Protein AF-A0A933BNU2-F1 (afdb_monomer_lite)

Structure (mmCIF, N/CA/C/O backbone):
data_AF-A0A933BNU2-F1
#
_entry.id   AF-A0A933BNU2-F1
#
loop_
_atom_site.group_PDB
_atom_site.id
_atom_site.type_symbol
_atom_site.label_atom_id
_atom_site.label_alt_id
_atom_site.label_comp_id
_atom_site.label_asym_id
_atom_site.label_entity_id
_atom_site.label_seq_id
_atom_site.pdbx_PDB_ins_code
_atom_site.Cartn_x
_atom_site.Cartn_y
_atom_site.Cartn_z
_atom_site.occupancy
_atom_site.B_iso_or_equiv
_atom_site.auth_seq_id
_atom_site.auth_comp_id
_atom_site.auth_asym_id
_atom_site.auth_atom_id
_atom_site.pdbx_PDB_model_num
ATOM 1 N N . MET A 1 1 ? 39.150 -34.982 16.609 1.00 40.47 1 MET A N 1
ATOM 2 C CA . MET A 1 1 ? 38.392 -34.632 15.388 1.00 40.47 1 MET A CA 1
ATOM 3 C C . MET A 1 1 ? 37.674 -33.320 15.648 1.00 40.47 1 MET A C 1
ATOM 5 O O . MET A 1 1 ? 36.758 -33.297 16.455 1.00 40.47 1 MET A O 1
ATOM 9 N N . ILE A 1 2 ? 38.165 -32.219 15.078 1.00 44.66 2 ILE A N 1
ATOM 10 C CA . ILE A 1 2 ? 37.587 -30.883 15.275 1.00 44.66 2 ILE A CA 1
ATOM 11 C C . ILE A 1 2 ? 36.425 -30.743 14.289 1.00 44.66 2 ILE A C 1
ATOM 13 O O . ILE A 1 2 ? 36.627 -30.827 13.081 1.00 44.66 2 ILE A O 1
ATOM 17 N N . SER A 1 3 ? 35.215 -30.596 14.827 1.00 49.12 3 SER A N 1
ATOM 18 C CA . SER A 1 3 ? 33.979 -30.383 14.072 1.00 49.12 3 SER A CA 1
ATOM 19 C C . SER A 1 3 ? 34.046 -29.039 13.348 1.00 49.12 3 SER A C 1
ATOM 21 O O . SER A 1 3 ? 34.015 -27.983 13.980 1.00 49.12 3 SER A O 1
ATOM 23 N N . SER A 1 4 ? 34.165 -29.075 12.024 1.00 52.25 4 SER A N 1
ATOM 24 C CA . SER A 1 4 ? 34.134 -27.900 11.160 1.00 52.25 4 SER A CA 1
ATOM 25 C C . SER A 1 4 ? 32.712 -27.340 11.099 1.00 52.25 4 SER A C 1
ATOM 27 O O . SER A 1 4 ? 31.878 -27.776 10.309 1.00 52.25 4 SER A O 1
ATOM 29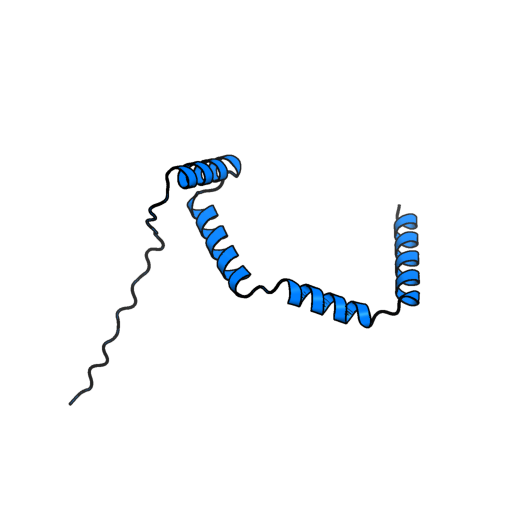 N N . TYR A 1 5 ? 32.425 -26.342 11.934 1.00 58.31 5 TYR A N 1
ATOM 30 C CA . TYR A 1 5 ? 31.262 -25.482 11.738 1.00 58.31 5 TYR A CA 1
ATOM 31 C C . TYR A 1 5 ? 31.422 -24.768 10.391 1.00 58.31 5 TYR A C 1
ATOM 33 O O . TYR A 1 5 ? 32.232 -23.852 10.253 1.00 58.31 5 TYR A O 1
ATOM 41 N N . GLN A 1 6 ? 30.679 -25.211 9.376 1.00 57.56 6 GLN A N 1
ATOM 42 C CA . GLN A 1 6 ? 30.547 -24.474 8.126 1.00 57.56 6 GLN A CA 1
ATOM 43 C C . GLN A 1 6 ? 29.821 -23.160 8.429 1.00 57.56 6 GLN A C 1
ATOM 45 O O . GLN A 1 6 ? 28.601 -23.122 8.579 1.00 57.56 6 GLN A O 1
ATOM 50 N N . VAL A 1 7 ? 30.582 -22.072 8.540 1.00 59.50 7 VAL A N 1
ATOM 51 C CA . VAL A 1 7 ? 30.032 -20.718 8.546 1.00 59.50 7 VAL A CA 1
ATOM 52 C C . VAL A 1 7 ? 29.474 -20.477 7.148 1.00 59.50 7 VAL A C 1
ATOM 54 O O . VAL A 1 7 ? 30.229 -20.252 6.205 1.00 59.50 7 VAL A O 1
ATOM 57 N N . VAL A 1 8 ? 28.154 -20.584 6.989 1.00 62.53 8 VAL A N 1
ATOM 58 C CA . VAL A 1 8 ? 27.488 -20.197 5.742 1.00 62.53 8 VAL A CA 1
ATOM 59 C C . VAL A 1 8 ? 27.755 -18.701 5.555 1.00 62.53 8 VAL A C 1
ATOM 61 O O . VAL A 1 8 ? 27.330 -17.913 6.405 1.00 62.53 8 VAL A O 1
ATOM 64 N N . PRO A 1 9 ? 28.476 -18.274 4.504 1.00 59.72 9 PRO A N 1
ATOM 65 C CA . PRO A 1 9 ? 28.771 -16.863 4.318 1.00 59.72 9 PRO A CA 1
ATOM 66 C C . PRO A 1 9 ? 27.453 -16.103 4.166 1.00 59.72 9 PRO A C 1
ATOM 68 O O . PRO A 1 9 ? 26.634 -16.430 3.300 1.00 59.72 9 PRO A O 1
ATOM 71 N N . MET A 1 10 ? 27.231 -15.097 5.021 1.00 61.47 10 MET A N 1
ATOM 72 C CA . MET A 1 10 ? 26.109 -14.175 4.857 1.00 61.47 10 MET A CA 1
ATOM 73 C C . MET A 1 10 ? 26.231 -13.540 3.475 1.00 61.47 10 MET A C 1
ATOM 75 O O . MET A 1 10 ? 27.157 -12.774 3.211 1.00 61.47 10 MET A O 1
ATOM 79 N N . ARG A 1 11 ? 25.304 -13.872 2.574 1.00 65.50 11 ARG A N 1
ATOM 80 C CA . ARG A 1 11 ? 25.212 -13.197 1.281 1.00 65.50 11 ARG A CA 1
ATOM 81 C C . ARG A 1 11 ? 24.916 -11.726 1.546 1.00 65.50 11 ARG A C 1
ATOM 83 O O . ARG A 1 11 ? 23.872 -11.390 2.099 1.00 65.50 11 ARG A O 1
ATOM 90 N N . THR A 1 12 ? 25.829 -10.851 1.148 1.00 59.59 12 THR A N 1
ATOM 91 C CA . THR A 1 12 ? 25.578 -9.414 1.105 1.00 59.59 12 THR A CA 1
ATOM 92 C C . THR A 1 12 ? 24.545 -9.150 0.012 1.00 59.59 12 THR A C 1
ATOM 94 O O . THR A 1 12 ? 24.786 -9.356 -1.177 1.00 59.59 12 THR A O 1
ATOM 97 N N . PHE A 1 13 ? 23.338 -8.752 0.412 1.00 71.94 13 PHE A N 1
ATOM 98 C CA . PHE A 1 13 ? 22.281 -8.404 -0.531 1.00 71.94 13 PHE A CA 1
ATOM 99 C C . PHE A 1 13 ? 22.537 -6.990 -1.058 1.00 71.94 13 PHE A C 1
ATOM 101 O O . PHE A 1 13 ? 22.527 -6.029 -0.298 1.00 71.94 13 PHE A O 1
ATOM 108 N N . SER A 1 14 ? 22.747 -6.850 -2.367 1.00 77.62 14 SER A N 1
ATOM 109 C CA . SER A 1 14 ? 23.052 -5.564 -3.016 1.00 77.62 14 SER A CA 1
ATOM 110 C C . SER A 1 14 ? 21.854 -4.609 -3.126 1.00 77.62 14 SER A C 1
ATOM 112 O O . SER A 1 14 ? 21.996 -3.509 -3.654 1.00 77.62 14 SER A O 1
ATOM 114 N N . GLY A 1 15 ? 20.660 -5.039 -2.699 1.00 78.75 15 GLY A N 1
ATOM 115 C CA . GLY A 1 15 ? 19.410 -4.280 -2.815 1.00 78.75 15 GLY A CA 1
ATOM 116 C C . GLY A 1 15 ? 18.850 -4.174 -4.239 1.00 78.75 15 GLY A C 1
ATOM 117 O O . GLY A 1 15 ? 17.790 -3.587 -4.430 1.00 78.75 15 GLY A O 1
ATOM 118 N N . LYS A 1 16 ? 19.526 -4.747 -5.244 1.00 85.00 16 LYS A N 1
ATOM 119 C CA . LYS A 1 16 ? 19.086 -4.733 -6.646 1.00 85.00 16 LYS A CA 1
ATOM 120 C C . LYS A 1 16 ? 18.315 -6.005 -6.978 1.00 85.00 16 LYS A C 1
ATOM 122 O O . LYS A 1 16 ? 18.743 -7.103 -6.628 1.00 85.00 16 LYS A O 1
ATOM 127 N N . ILE A 1 17 ? 17.203 -5.853 -7.692 1.00 82.38 17 ILE A N 1
ATOM 128 C CA . ILE A 1 17 ? 16.365 -6.964 -8.145 1.00 82.38 17 ILE A CA 1
ATOM 129 C C . ILE A 1 17 ? 16.208 -6.855 -9.659 1.00 82.38 17 ILE A C 1
ATOM 131 O O . ILE A 1 17 ? 15.856 -5.798 -10.175 1.00 82.38 17 ILE A O 1
ATOM 135 N N . LEU A 1 18 ? 16.467 -7.957 -10.360 1.00 86.69 18 LEU A N 1
ATOM 136 C CA . LEU A 1 18 ? 16.114 -8.118 -11.764 1.00 86.69 18 LEU A CA 1
ATOM 137 C C . LEU A 1 18 ? 14.837 -8.958 -11.831 1.00 86.69 18 LEU A C 1
ATOM 139 O O . LEU A 1 18 ? 14.815 -10.080 -11.325 1.00 86.69 18 LEU A O 1
ATOM 143 N N . LEU A 1 19 ? 13.789 -8.427 -12.456 1.00 83.56 19 LEU A N 1
ATOM 144 C CA . LEU A 1 19 ? 12.514 -9.116 -12.623 1.00 83.56 19 LEU A CA 1
ATOM 145 C C . LEU A 1 19 ? 12.165 -9.189 -14.109 1.00 83.56 19 LEU A C 1
ATOM 147 O O . LEU A 1 19 ? 12.282 -8.200 -14.827 1.00 83.56 19 LEU A O 1
ATOM 151 N N . ARG A 1 20 ? 11.721 -10.363 -14.564 1.00 91.25 20 ARG A N 1
ATOM 152 C CA . ARG A 1 20 ? 11.077 -10.512 -15.872 1.00 91.25 20 ARG A CA 1
ATOM 153 C C . ARG A 1 20 ? 9.573 -10.430 -15.667 1.00 91.25 20 ARG A C 1
ATOM 155 O O . ARG A 1 20 ? 9.035 -11.167 -14.844 1.00 91.25 20 ARG A O 1
ATOM 162 N N . VAL A 1 21 ? 8.921 -9.546 -16.408 1.00 86.88 21 VAL A N 1
ATOM 163 C CA . VAL A 1 21 ? 7.475 -9.316 -16.337 1.00 86.88 21 VAL A CA 1
ATOM 164 C C . VAL A 1 21 ? 6.871 -9.344 -17.739 1.00 86.88 21 VAL A C 1
ATOM 166 O O . VAL A 1 21 ? 7.580 -9.033 -18.701 1.00 86.88 21 VAL A O 1
ATOM 169 N N . PRO A 1 22 ? 5.582 -9.701 -17.872 1.00 95.56 22 PRO A N 1
ATOM 170 C CA . PRO A 1 22 ? 4.860 -9.530 -19.125 1.00 95.56 22 PRO A CA 1
ATOM 171 C C . PRO A 1 22 ? 4.894 -8.064 -19.601 1.00 95.56 22 PRO A C 1
ATOM 173 O O . PRO A 1 22 ? 4.866 -7.155 -18.758 1.00 95.56 22 PRO A O 1
ATOM 176 N N . PRO A 1 23 ? 4.943 -7.808 -20.922 1.00 96.19 23 PRO A N 1
ATOM 177 C CA . PRO A 1 23 ? 4.967 -6.452 -21.476 1.00 96.19 23 PRO A CA 1
ATOM 178 C C . PRO A 1 23 ? 3.795 -5.578 -21.022 1.00 96.19 23 PRO A C 1
ATOM 180 O O . PRO A 1 23 ? 3.967 -4.380 -20.799 1.00 96.19 23 PRO A O 1
ATOM 183 N N . GLU A 1 24 ? 2.618 -6.175 -20.853 1.00 95.19 24 GLU A N 1
ATOM 184 C CA . GLU A 1 24 ? 1.387 -5.500 -20.443 1.00 95.19 24 GLU A CA 1
ATOM 185 C C . GLU A 1 24 ? 1.545 -4.920 -19.036 1.00 95.19 24 GLU A C 1
ATOM 187 O O . GLU A 1 24 ? 1.335 -3.728 -18.821 1.00 95.19 24 GLU A O 1
ATOM 192 N N . ILE A 1 25 ? 2.044 -5.739 -18.107 1.00 92.06 25 ILE A N 1
ATOM 193 C CA . ILE A 1 25 ? 2.303 -5.340 -16.720 1.00 92.06 25 ILE A CA 1
ATOM 194 C C . ILE A 1 25 ? 3.396 -4.275 -16.655 1.00 92.06 25 ILE A C 1
ATOM 196 O O . ILE A 1 25 ? 3.281 -3.308 -15.905 1.00 92.06 25 ILE A O 1
ATOM 200 N N . HIS A 1 26 ? 4.455 -4.418 -17.457 1.00 94.19 26 HIS A N 1
ATOM 201 C CA . HIS A 1 26 ? 5.508 -3.408 -17.514 1.00 94.19 26 HIS A CA 1
ATOM 202 C C . HIS A 1 26 ? 4.967 -2.050 -17.978 1.00 94.19 26 HIS A C 1
ATOM 204 O O . HIS A 1 26 ? 5.314 -1.021 -17.402 1.00 94.19 26 HIS A O 1
ATOM 210 N N . LYS A 1 27 ? 4.095 -2.048 -18.992 1.00 96.81 27 LYS A N 1
ATOM 211 C CA . LYS A 1 27 ? 3.466 -0.835 -19.519 1.00 96.81 27 LYS A CA 1
ATOM 212 C C . LYS A 1 27 ? 2.567 -0.167 -18.481 1.00 96.81 27 LYS A C 1
ATOM 214 O O . LYS A 1 27 ? 2.635 1.049 -18.322 1.00 96.81 27 LYS A O 1
ATOM 219 N N . GLU A 1 28 ? 1.743 -0.942 -17.783 1.00 96.00 28 GLU A N 1
ATOM 220 C CA . GLU A 1 28 ? 0.871 -0.423 -16.726 1.00 96.00 28 GLU A CA 1
ATOM 221 C C . GLU A 1 28 ? 1.675 0.185 -15.578 1.00 96.00 28 GLU A C 1
ATOM 223 O O . GLU A 1 28 ? 1.413 1.322 -15.190 1.00 96.00 28 GLU A O 1
ATOM 228 N N . LEU A 1 29 ? 2.709 -0.519 -15.114 1.00 94.00 29 LEU A N 1
ATOM 229 C CA . LEU A 1 29 ? 3.585 -0.058 -14.040 1.00 94.00 29 LEU A CA 1
ATOM 230 C C . LEU A 1 29 ? 4.364 1.207 -14.426 1.00 94.00 29 LEU A C 1
ATOM 232 O O . LEU A 1 29 ? 4.523 2.115 -13.613 1.00 94.00 29 LEU A O 1
ATOM 236 N N . ALA A 1 30 ? 4.840 1.287 -15.671 1.00 95.56 30 ALA A N 1
ATOM 237 C CA . ALA A 1 30 ? 5.522 2.472 -16.182 1.00 95.56 30 ALA A CA 1
ATOM 238 C C . ALA A 1 30 ? 4.577 3.679 -16.283 1.00 95.56 30 ALA A C 1
ATOM 240 O O . ALA A 1 30 ? 4.974 4.794 -15.941 1.00 95.56 30 ALA A O 1
ATOM 241 N N . ARG A 1 31 ? 3.326 3.462 -16.713 1.00 97.69 31 ARG A N 1
ATOM 242 C CA . ARG A 1 31 ? 2.294 4.506 -16.741 1.00 97.69 31 ARG A CA 1
ATOM 243 C C . ARG A 1 31 ? 1.987 5.014 -15.334 1.00 97.69 31 ARG A C 1
ATOM 245 O O . ARG A 1 31 ? 2.024 6.218 -15.120 1.00 97.69 31 ARG A O 1
ATOM 252 N N . GLU A 1 32 ? 1.746 4.119 -14.380 1.00 96.62 32 GLU A N 1
ATOM 253 C CA . GLU A 1 32 ? 1.453 4.497 -12.992 1.00 96.62 32 GLU A CA 1
ATOM 254 C C . GLU A 1 32 ? 2.621 5.262 -12.356 1.00 96.62 32 GLU A C 1
ATOM 256 O O . GLU A 1 32 ? 2.418 6.283 -11.699 1.00 96.62 32 GLU A O 1
ATOM 261 N N . ALA A 1 33 ? 3.860 4.824 -12.600 1.00 97.19 33 ALA A N 1
ATOM 262 C CA . ALA A 1 33 ? 5.061 5.524 -12.150 1.00 97.19 33 ALA A CA 1
ATOM 263 C C . ALA A 1 33 ? 5.118 6.960 -12.698 1.00 97.19 33 ALA A C 1
ATOM 265 O O . ALA A 1 33 ? 5.363 7.906 -11.948 1.00 97.19 33 ALA A O 1
ATOM 266 N N . PHE A 1 34 ? 4.826 7.131 -13.989 1.00 97.00 34 PHE A N 1
ATOM 267 C CA . PHE A 1 3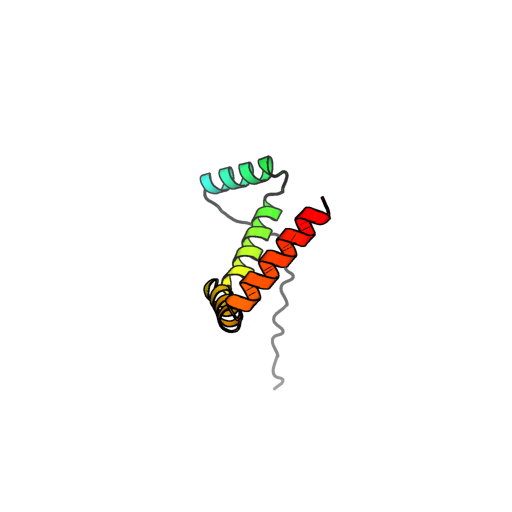4 ? 4.784 8.439 -14.633 1.00 97.00 34 PHE A CA 1
ATOM 268 C C . PHE A 1 34 ? 3.673 9.337 -14.069 1.00 97.00 34 PHE A C 1
ATOM 270 O O . PHE A 1 34 ? 3.947 10.468 -13.676 1.00 97.00 34 PHE A O 1
ATOM 277 N N . GLU A 1 35 ? 2.442 8.831 -13.980 1.00 97.62 35 GLU A N 1
ATOM 278 C CA . GLU A 1 35 ? 1.273 9.590 -13.514 1.00 97.62 35 GLU A CA 1
ATOM 279 C C . GLU A 1 35 ? 1.391 10.002 -12.041 1.00 97.62 35 GLU A C 1
ATOM 281 O O . GLU A 1 35 ? 0.985 11.099 -11.663 1.00 97.62 35 GLU A O 1
ATOM 286 N N . SER A 1 36 ? 1.980 9.144 -11.207 1.00 94.88 36 SER A N 1
ATOM 287 C CA . SER A 1 36 ? 2.161 9.406 -9.775 1.00 94.88 36 SER A CA 1
ATOM 288 C C . SER A 1 36 ? 3.439 10.183 -9.438 1.00 94.88 36 SER A C 1
ATOM 290 O O . SER A 1 36 ? 3.645 10.532 -8.273 1.00 94.88 36 SER A O 1
ATOM 292 N N . GLY A 1 37 ? 4.313 10.440 -10.420 1.00 96.44 37 GLY A N 1
ATOM 293 C CA . GLY A 1 37 ? 5.623 11.059 -10.198 1.00 96.44 37 GLY A CA 1
ATOM 294 C C . GLY A 1 37 ? 6.567 10.204 -9.343 1.00 96.44 37 GLY A C 1
ATOM 295 O O . GLY A 1 37 ? 7.436 10.739 -8.653 1.00 96.44 37 GLY A O 1
ATOM 296 N N . ARG A 1 38 ? 6.388 8.878 -9.344 1.00 95.56 38 ARG A N 1
ATOM 297 C CA . ARG A 1 38 ? 7.162 7.921 -8.537 1.00 95.56 38 ARG A CA 1
ATOM 298 C C . ARG A 1 38 ? 8.057 7.060 -9.415 1.00 95.56 38 ARG A C 1
ATOM 300 O O . ARG A 1 38 ? 7.833 6.890 -10.606 1.00 95.56 38 ARG A O 1
ATOM 307 N N . SER A 1 39 ? 9.083 6.461 -8.814 1.00 95.50 39 SER A N 1
ATOM 308 C CA . SER A 1 39 ? 9.894 5.464 -9.521 1.00 95.50 39 SER A CA 1
ATOM 309 C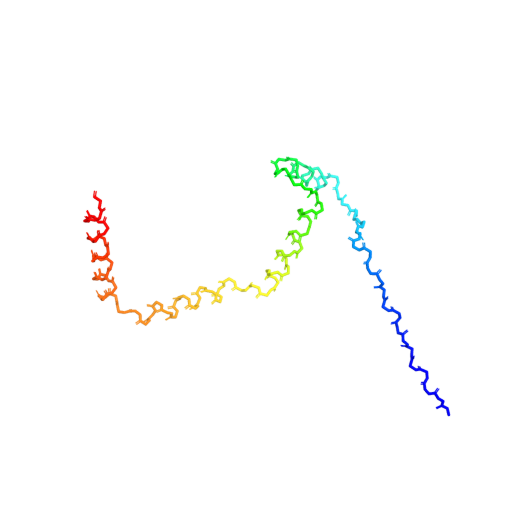 C . SER A 1 39 ? 9.215 4.091 -9.524 1.00 95.50 39 SER A C 1
ATOM 311 O O . SER A 1 39 ? 8.557 3.710 -8.555 1.00 95.50 39 SER A O 1
ATOM 313 N N . ILE A 1 40 ? 9.460 3.293 -10.568 1.00 92.62 40 ILE A N 1
ATOM 314 C CA . ILE A 1 40 ? 9.023 1.887 -10.631 1.00 92.62 40 ILE A CA 1
ATOM 315 C C . ILE A 1 40 ? 9.509 1.100 -9.402 1.00 92.62 40 ILE A C 1
ATOM 317 O O . ILE A 1 40 ? 8.759 0.327 -8.813 1.00 92.62 40 ILE A O 1
ATOM 321 N N . SER A 1 41 ? 10.753 1.329 -8.969 1.00 92.38 41 SER A N 1
ATOM 322 C CA . SER A 1 41 ? 11.319 0.691 -7.774 1.00 92.38 41 SER A CA 1
ATOM 323 C C . SER A 1 41 ? 10.529 1.016 -6.507 1.00 92.38 41 SER A C 1
ATOM 325 O O . SER A 1 41 ? 10.341 0.138 -5.665 1.00 92.38 41 SER A O 1
ATOM 327 N N . GLN A 1 42 ? 10.054 2.256 -6.374 1.00 92.69 42 GLN A N 1
ATOM 328 C CA . GLN A 1 42 ? 9.239 2.676 -5.240 1.00 92.69 42 GLN A CA 1
ATOM 329 C C . GLN A 1 42 ? 7.883 1.966 -5.244 1.00 92.69 42 GLN A C 1
ATOM 331 O O . GLN A 1 42 ? 7.513 1.395 -4.222 1.00 92.69 42 GLN A O 1
ATOM 336 N N . LEU A 1 43 ? 7.194 1.917 -6.389 1.00 92.88 43 LEU A N 1
ATOM 337 C CA . LEU A 1 43 ? 5.923 1.193 -6.518 1.00 92.88 43 LEU A CA 1
ATOM 338 C C . LEU A 1 43 ? 6.087 -0.302 -6.200 1.00 92.88 43 LEU A C 1
ATOM 340 O O . LEU A 1 43 ? 5.318 -0.869 -5.427 1.00 92.88 43 LEU A O 1
ATOM 344 N N . CYS A 1 44 ? 7.148 -0.935 -6.708 1.00 90.75 44 CYS A N 1
ATOM 345 C CA . CYS A 1 44 ? 7.476 -2.323 -6.380 1.00 90.75 44 CYS A CA 1
ATOM 346 C C . CYS A 1 44 ? 7.726 -2.528 -4.877 1.00 90.75 44 CYS A C 1
ATOM 348 O O . CYS A 1 44 ? 7.269 -3.516 -4.297 1.00 90.75 44 CYS A O 1
ATOM 350 N N . MET A 1 45 ? 8.450 -1.611 -4.230 1.00 90.75 45 MET A N 1
ATOM 351 C CA . MET A 1 45 ? 8.708 -1.671 -2.792 1.00 90.75 45 MET A CA 1
ATOM 352 C C . MET A 1 45 ? 7.410 -1.544 -1.989 1.00 90.75 45 MET A C 1
ATOM 354 O O . MET A 1 45 ? 7.168 -2.357 -1.095 1.00 90.75 45 MET A O 1
ATOM 358 N N . GLU A 1 46 ? 6.563 -0.574 -2.328 1.00 91.44 46 GLU A N 1
ATOM 359 C CA . GLU A 1 46 ? 5.254 -0.367 -1.703 1.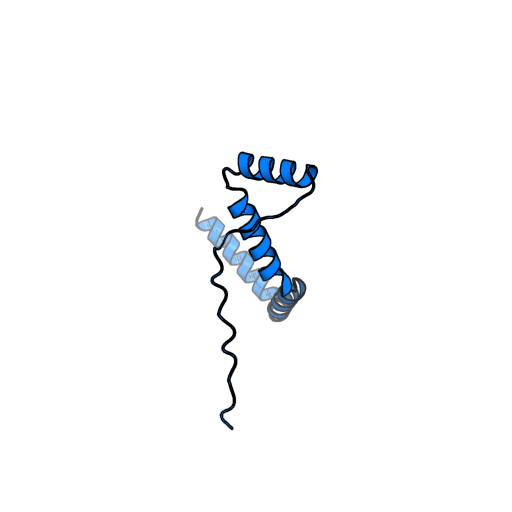00 91.44 46 GLU A CA 1
ATOM 360 C C . GLU A 1 46 ? 4.365 -1.606 -1.858 1.00 91.44 46 GLU A C 1
ATOM 362 O O . GLU A 1 46 ? 3.814 -2.083 -0.867 1.00 91.44 46 GLU A O 1
ATOM 367 N N . ALA A 1 47 ? 4.315 -2.212 -3.048 1.00 88.69 47 ALA A N 1
ATOM 368 C CA . ALA A 1 47 ? 3.559 -3.440 -3.289 1.00 88.69 47 ALA A CA 1
ATOM 369 C C . ALA A 1 47 ? 4.051 -4.612 -2.416 1.00 88.69 47 ALA A C 1
ATOM 371 O O . ALA A 1 47 ? 3.253 -5.363 -1.848 1.00 88.69 47 ALA A O 1
ATOM 372 N N . ILE A 1 48 ? 5.371 -4.764 -2.252 1.00 86.88 48 ILE A N 1
ATOM 373 C CA . ILE A 1 48 ? 5.959 -5.798 -1.386 1.00 86.88 48 ILE A CA 1
ATOM 374 C C . ILE A 1 48 ? 5.623 -5.539 0.087 1.00 86.88 48 ILE A C 1
ATOM 376 O O . ILE A 1 48 ? 5.299 -6.483 0.816 1.00 86.88 48 ILE A O 1
ATOM 380 N N . LEU A 1 49 ? 5.705 -4.287 0.541 1.00 88.25 49 LEU A N 1
ATOM 381 C CA . LEU A 1 49 ? 5.369 -3.905 1.913 1.00 88.25 49 LEU A CA 1
ATOM 382 C C . LEU A 1 49 ? 3.879 -4.108 2.196 1.00 88.25 49 LEU A C 1
ATOM 384 O O . LEU A 1 49 ? 3.541 -4.717 3.211 1.00 88.25 49 LEU A O 1
ATOM 388 N N . ALA A 1 50 ? 3.009 -3.700 1.273 1.00 87.50 50 ALA A N 1
ATOM 389 C CA . ALA A 1 50 ? 1.574 -3.933 1.346 1.00 87.50 50 ALA A CA 1
ATOM 390 C C . ALA A 1 50 ? 1.275 -5.433 1.441 1.00 87.50 50 ALA A C 1
ATOM 392 O O . ALA A 1 50 ? 0.590 -5.869 2.362 1.00 87.50 50 ALA A O 1
ATOM 393 N N . ARG A 1 51 ? 1.885 -6.260 0.580 1.00 84.06 51 ARG A N 1
ATOM 394 C CA . ARG A 1 51 ? 1.743 -7.722 0.652 1.00 84.06 51 ARG A CA 1
ATOM 395 C C . ARG A 1 51 ? 2.199 -8.288 2.000 1.00 84.06 51 ARG A C 1
ATOM 397 O O . ARG A 1 51 ? 1.565 -9.205 2.514 1.00 84.06 51 ARG A O 1
ATOM 404 N N . LYS A 1 52 ? 3.293 -7.781 2.580 1.00 84.88 52 LYS A N 1
ATOM 405 C CA . LYS A 1 52 ? 3.777 -8.217 3.903 1.00 84.88 52 LYS A CA 1
ATOM 406 C C . LYS A 1 52 ? 2.817 -7.830 5.023 1.00 84.88 52 LYS A C 1
ATOM 408 O O . LYS A 1 52 ? 2.538 -8.671 5.872 1.00 84.88 52 LYS A O 1
ATOM 413 N N . ALA A 1 53 ? 2.320 -6.596 5.012 1.00 85.00 53 ALA A N 1
ATOM 414 C CA . ALA A 1 53 ? 1.359 -6.110 5.995 1.00 85.00 53 ALA A CA 1
ATOM 415 C C . ALA A 1 53 ? 0.047 -6.901 5.920 1.00 85.00 53 ALA A C 1
ATOM 417 O O . ALA A 1 53 ? -0.483 -7.329 6.942 1.00 85.00 53 ALA A O 1
ATOM 418 N N . LEU A 1 54 ? -0.421 -7.172 4.699 1.00 83.62 54 LEU A N 1
ATOM 419 C CA . LEU A 1 54 ? -1.668 -7.889 4.455 1.00 83.62 54 LEU A CA 1
ATOM 420 C C . LEU A 1 54 ? -1.569 -9.399 4.692 1.00 83.62 54 LEU A C 1
ATOM 422 O O . LEU A 1 54 ? -2.587 -10.036 4.932 1.00 83.62 54 LEU A O 1
ATOM 426 N N . LYS A 1 55 ? -0.366 -9.990 4.681 1.00 79.31 55 LYS A N 1
ATOM 427 C CA . LYS A 1 55 ? -0.177 -11.441 4.859 1.00 79.31 55 LYS A CA 1
ATOM 428 C C . LYS A 1 55 ? -0.808 -11.983 6.148 1.00 79.31 55 LYS A C 1
ATOM 430 O O . LYS A 1 55 ? -1.276 -13.115 6.156 1.00 79.31 55 LYS A O 1
ATOM 435 N N . ASN A 1 56 ? -0.799 -11.185 7.215 1.00 76.62 56 ASN A N 1
ATOM 436 C CA . ASN A 1 56 ? -1.379 -11.536 8.515 1.00 76.62 56 ASN A CA 1
ATOM 437 C C . ASN A 1 56 ? -2.570 -10.633 8.875 1.00 76.62 56 ASN A C 1
ATOM 439 O O . ASN A 1 56 ? -2.979 -10.586 10.037 1.00 76.62 56 ASN A O 1
ATOM 443 N N . TYR A 1 57 ? -3.074 -9.863 7.910 1.00 76.62 57 TYR A N 1
ATOM 444 C CA . TYR A 1 57 ? -4.197 -8.971 8.126 1.00 76.62 57 TYR A CA 1
ATOM 445 C C . TYR A 1 57 ? -5.489 -9.757 7.956 1.00 76.62 57 TYR A C 1
ATOM 447 O O . TYR A 1 57 ? -5.846 -10.159 6.852 1.00 76.62 57 TYR A O 1
ATOM 455 N N . ASP A 1 58 ? -6.178 -9.970 9.069 1.00 72.12 58 ASP A N 1
ATOM 456 C CA . ASP A 1 58 ? -7.558 -10.420 9.057 1.00 72.12 58 ASP A CA 1
ATOM 457 C C . ASP A 1 58 ? -8.465 -9.187 9.212 1.00 72.12 58 ASP A C 1
ATOM 459 O O . ASP A 1 58 ? -8.523 -8.611 10.30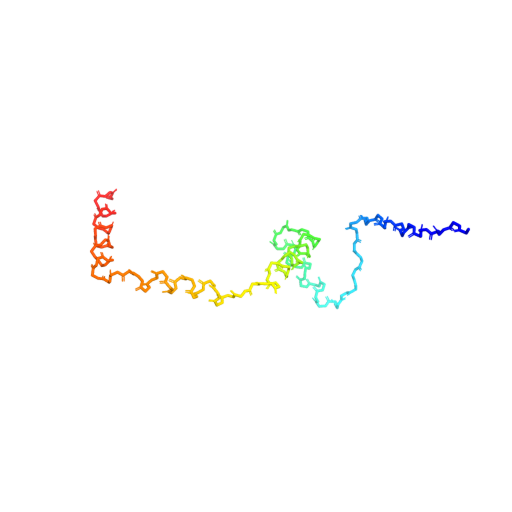7 1.00 72.12 58 ASP A O 1
ATOM 463 N N . PRO A 1 59 ? -9.147 -8.747 8.138 1.00 71.06 59 PRO A N 1
ATOM 464 C CA . PRO A 1 59 ? -10.035 -7.591 8.196 1.00 71.06 59 PRO A CA 1
ATOM 465 C C . PRO A 1 59 ? -11.181 -7.795 9.194 1.00 71.06 59 PRO A C 1
ATOM 467 O O . P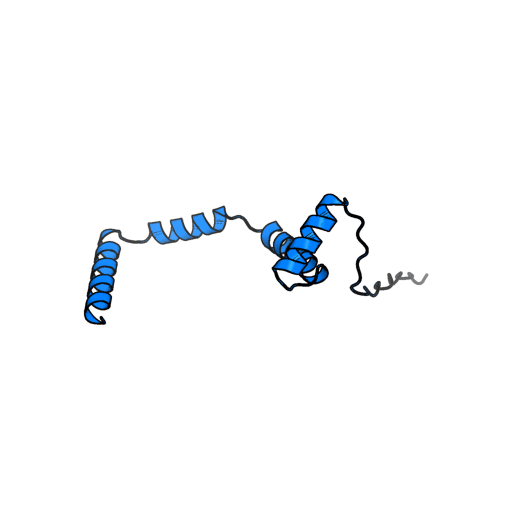RO A 1 59 ? -11.621 -6.833 9.829 1.00 71.06 59 PRO A O 1
ATOM 470 N N . TRP A 1 60 ? -11.632 -9.037 9.391 1.00 72.00 60 TRP A N 1
ATOM 471 C CA . TRP A 1 60 ? -12.748 -9.347 10.279 1.00 72.00 60 TRP A CA 1
ATOM 472 C C . TRP A 1 60 ? -12.370 -9.211 11.745 1.00 72.00 60 TRP A C 1
ATOM 474 O O . TRP A 1 60 ? -13.181 -8.748 12.538 1.00 72.00 60 TRP A O 1
ATOM 484 N N . ARG A 1 61 ? -11.106 -9.453 12.097 1.00 74.56 61 ARG A N 1
ATOM 485 C CA . ARG A 1 61 ? -10.592 -9.256 13.458 1.00 74.56 61 ARG A CA 1
ATOM 486 C C . ARG A 1 61 ? -10.720 -7.807 13.938 1.00 74.56 61 ARG A C 1
ATOM 488 O O . ARG A 1 61 ? -10.990 -7.546 15.112 1.00 74.56 61 ARG A O 1
ATOM 495 N N . SER A 1 62 ? -10.528 -6.844 13.035 1.00 72.38 62 SER A N 1
ATOM 496 C CA . SER A 1 62 ? -10.739 -5.420 13.323 1.00 72.38 62 SER A CA 1
ATOM 497 C C . SER A 1 62 ? -12.222 -5.095 13.507 1.00 72.38 62 SER A C 1
ATOM 499 O O . SER A 1 62 ? -12.566 -4.350 14.426 1.00 72.38 62 SER A O 1
ATOM 501 N N . VAL A 1 63 ? -13.092 -5.675 12.675 1.00 73.31 63 VAL A N 1
ATOM 502 C CA . VAL A 1 63 ? -14.551 -5.512 12.766 1.00 73.31 63 VAL A CA 1
ATOM 503 C C . VAL A 1 63 ? -15.090 -6.118 14.063 1.00 73.31 63 VAL A C 1
ATOM 505 O O . VAL A 1 63 ? -15.807 -5.439 14.791 1.00 73.31 63 VAL A O 1
ATOM 508 N N . GLU A 1 64 ? -14.678 -7.334 14.420 1.00 78.75 64 GLU A N 1
ATOM 509 C CA . GLU A 1 64 ? -15.055 -8.006 15.668 1.00 78.75 64 GLU A CA 1
ATOM 510 C C . GLU A 1 64 ? -14.646 -7.198 16.900 1.00 78.75 64 GLU A C 1
ATOM 512 O O . GLU A 1 64 ? -15.431 -7.039 17.833 1.00 78.75 64 GLU A O 1
ATOM 517 N N . LYS A 1 65 ? -13.437 -6.623 16.895 1.00 80.62 65 LYS A N 1
ATOM 518 C CA . LYS A 1 65 ? -12.974 -5.759 17.987 1.00 80.62 65 LYS A CA 1
ATOM 519 C C . LYS A 1 65 ? -13.852 -4.515 18.146 1.00 80.62 65 LYS A C 1
ATOM 521 O O . LYS A 1 65 ? -14.126 -4.107 19.274 1.00 80.62 65 LYS A O 1
ATOM 526 N N . LEU A 1 66 ? -14.268 -3.896 17.041 1.00 80.00 66 LEU A N 1
ATOM 527 C CA . LEU A 1 66 ? -15.168 -2.739 17.063 1.00 80.00 66 LEU A CA 1
ATOM 528 C C . LEU A 1 66 ? -16.576 -3.135 17.516 1.00 80.00 66 LEU A C 1
ATOM 530 O O . LEU A 1 66 ? -17.166 -2.445 18.340 1.00 80.00 66 LEU A O 1
ATOM 534 N N . TRP A 1 67 ? -17.090 -4.268 17.043 1.00 75.94 67 TRP A N 1
ATOM 535 C CA . TRP A 1 67 ? -18.381 -4.803 17.472 1.00 75.94 67 TRP A CA 1
ATOM 536 C C . TRP A 1 67 ? -18.410 -5.162 18.956 1.00 75.94 67 TRP A C 1
ATOM 538 O O . TRP A 1 67 ? -19.380 -4.826 19.629 1.00 75.94 67 TRP A O 1
ATOM 548 N N . GLY A 1 68 ? -17.349 -5.773 19.487 1.00 78.88 68 GLY A N 1
ATOM 549 C CA . GLY A 1 68 ? -17.225 -6.054 20.917 1.00 78.88 68 GLY A CA 1
ATOM 550 C C . GLY A 1 68 ? -17.314 -4.780 21.756 1.00 78.88 68 GLY A C 1
ATOM 551 O O . GLY A 1 68 ? -18.123 -4.709 22.674 1.00 78.88 68 GLY A O 1
ATOM 552 N N . LYS A 1 69 ? -16.572 -3.735 21.369 1.00 79.12 69 LYS A N 1
ATOM 553 C CA . LYS A 1 69 ? -16.647 -2.419 22.024 1.00 79.12 69 LYS A CA 1
ATOM 554 C C . LYS A 1 69 ? -18.032 -1.783 21.922 1.00 79.12 69 LYS A C 1
ATOM 556 O O . LYS A 1 69 ? -18.516 -1.226 22.897 1.00 79.12 69 LYS A O 1
ATOM 561 N N . ASN A 1 70 ? -18.683 -1.882 20.764 1.00 76.31 70 ASN A N 1
ATOM 562 C CA . ASN A 1 70 ? -20.015 -1.312 20.565 1.00 76.31 70 ASN A CA 1
ATOM 563 C C . ASN A 1 70 ? -21.101 -2.050 21.356 1.00 76.31 70 ASN A C 1
ATOM 565 O O . ASN A 1 70 ? -22.113 -1.449 21.693 1.00 76.31 70 ASN A O 1
ATOM 569 N N . ARG A 1 71 ? -20.899 -3.334 21.674 1.00 74.19 71 ARG A N 1
ATOM 570 C CA . ARG A 1 71 ? -21.834 -4.127 22.483 1.00 74.19 71 ARG A CA 1
ATOM 571 C C . ARG A 1 71 ? -21.895 -3.667 23.942 1.00 74.19 71 ARG A C 1
ATOM 573 O O . ARG A 1 71 ? -22.904 -3.890 24.600 1.00 74.19 71 ARG A O 1
ATOM 580 N N . GLU A 1 72 ? -20.828 -3.048 24.437 1.00 79.38 72 GLU A N 1
ATOM 581 C CA . GLU A 1 72 ? -20.739 -2.512 25.802 1.00 79.38 72 GLU A CA 1
ATOM 582 C C . GLU A 1 72 ? -21.321 -1.095 25.923 1.00 79.38 72 GLU A C 1
ATOM 584 O O . GLU A 1 72 ? -21.475 -0.583 27.031 1.00 79.38 72 GLU A O 1
ATOM 589 N N . LEU A 1 73 ? -21.652 -0.451 24.798 1.00 79.38 73 LEU A N 1
ATOM 590 C CA . LEU A 1 73 ? -22.235 0.885 24.791 1.00 79.38 73 LEU A CA 1
ATOM 591 C C . LEU A 1 73 ? -23.740 0.811 25.045 1.00 79.38 73 LEU A C 1
ATOM 593 O O . LEU A 1 73 ? -24.473 0.123 24.336 1.00 79.38 73 LEU A O 1
ATOM 597 N N . ASP A 1 74 ? -24.206 1.584 26.023 1.00 84.19 74 ASP A N 1
ATOM 598 C CA . ASP A 1 74 ? -25.630 1.838 26.218 1.00 84.19 74 ASP A CA 1
ATOM 599 C C . ASP A 1 74 ? -26.150 2.747 25.084 1.00 84.19 74 ASP A C 1
ATOM 601 O O . ASP A 1 74 ? -25.712 3.902 24.975 1.00 84.19 74 ASP A O 1
ATOM 605 N N . PRO A 1 75 ? -27.097 2.272 24.250 1.00 81.19 75 PRO A N 1
ATOM 606 C CA . PRO A 1 75 ? -27.645 3.054 23.149 1.00 81.19 75 PRO A CA 1
ATOM 607 C C . PRO A 1 75 ? -28.272 4.377 23.600 1.00 81.19 75 PRO A C 1
ATOM 609 O O . PRO A 1 75 ? -28.170 5.379 22.890 1.00 81.19 75 PRO A O 1
ATOM 612 N N . ALA A 1 76 ? -28.909 4.411 24.774 1.00 83.19 76 ALA A N 1
ATOM 613 C CA . ALA A 1 76 ? -29.572 5.613 25.274 1.00 83.19 76 ALA A CA 1
ATOM 614 C C . ALA A 1 76 ? -28.548 6.691 25.656 1.00 83.19 76 ALA A C 1
ATOM 616 O O . ALA A 1 76 ? -28.696 7.866 25.299 1.00 83.19 76 ALA A O 1
ATOM 617 N N . LYS A 1 77 ? -27.463 6.274 26.315 1.00 86.88 77 LYS A N 1
ATOM 618 C CA . LYS A 1 77 ? -26.356 7.156 26.683 1.00 86.88 77 LYS A CA 1
ATOM 619 C C . LYS A 1 77 ? -25.630 7.688 25.447 1.00 86.88 77 LYS A C 1
ATOM 621 O O . LYS A 1 77 ? -25.460 8.897 25.325 1.00 86.88 77 LYS A O 1
ATOM 626 N N . LEU A 1 78 ? -25.323 6.816 24.485 1.00 85.31 78 LEU A N 1
ATOM 627 C CA . LEU A 1 78 ? -24.689 7.202 23.220 1.00 85.31 78 LEU A CA 1
ATOM 628 C C . LEU A 1 78 ? -25.530 8.227 22.444 1.00 85.31 78 LEU A C 1
ATOM 630 O O . LEU A 1 78 ? -25.006 9.210 21.929 1.00 85.31 78 LEU A O 1
ATOM 634 N N . THR A 1 79 ? -26.848 8.025 22.383 1.00 86.31 79 THR A N 1
ATOM 635 C CA . THR A 1 79 ? -27.760 8.955 21.695 1.00 86.31 79 THR A CA 1
ATOM 636 C C . THR A 1 79 ? -27.755 10.335 22.355 1.00 86.31 79 THR A C 1
ATOM 638 O O . THR A 1 79 ? -27.833 11.356 21.670 1.00 86.31 79 THR A O 1
ATOM 641 N N . THR A 1 80 ? -27.637 10.370 23.682 1.00 90.56 80 THR A N 1
ATOM 642 C CA . THR A 1 80 ? -27.561 11.612 24.457 1.00 90.56 80 THR A CA 1
ATOM 643 C C . THR A 1 80 ? -26.238 12.336 24.197 1.00 90.56 80 THR A C 1
ATOM 645 O O . THR A 1 80 ? -26.262 13.506 23.823 1.00 90.56 80 THR A O 1
ATOM 648 N N . GLU A 1 81 ? -25.109 11.625 24.260 1.00 90.50 81 GLU A N 1
ATOM 649 C CA . GLU A 1 81 ? -23.770 12.173 23.986 1.00 90.50 81 GLU A CA 1
ATOM 650 C C . GLU A 1 81 ? -23.650 12.722 22.553 1.00 90.50 81 GLU A C 1
ATOM 652 O O . GLU A 1 81 ? -23.143 13.823 22.340 1.00 90.50 81 GLU A O 1
ATOM 657 N N . ILE A 1 82 ? -24.186 12.007 21.555 1.00 89.50 82 ILE A N 1
ATOM 658 C CA . ILE A 1 82 ? -24.226 12.483 20.161 1.00 89.50 82 ILE A CA 1
ATOM 659 C C . ILE A 1 82 ? -25.036 13.778 20.054 1.00 89.50 82 ILE A C 1
ATOM 661 O O . ILE A 1 82 ? -24.646 14.709 19.347 1.00 89.50 82 ILE A O 1
ATOM 665 N N . ARG A 1 83 ? -26.177 13.855 20.744 1.00 91.62 83 ARG A N 1
ATOM 666 C CA . ARG A 1 83 ? -27.045 15.035 20.708 1.00 91.62 83 ARG A CA 1
ATOM 667 C C . ARG A 1 83 ? -26.367 16.250 21.340 1.00 91.62 83 ARG A C 1
ATOM 669 O O . ARG A 1 83 ? -26.493 17.346 20.794 1.00 91.62 83 ARG A O 1
ATOM 676 N N . GLU A 1 84 ? -25.651 16.056 22.443 1.00 90.75 84 GLU A N 1
ATOM 677 C CA . GLU A 1 84 ? -24.860 17.097 23.106 1.00 90.75 84 GLU A CA 1
ATOM 678 C C . GLU A 1 84 ? -23.714 17.577 22.211 1.00 90.75 84 GLU A C 1
ATOM 680 O O . GLU A 1 84 ? -23.612 18.776 21.955 1.00 90.75 84 GLU A O 1
ATOM 685 N N . ALA A 1 85 ? -22.947 16.656 21.621 1.00 90.69 85 ALA A N 1
ATOM 686 C CA . ALA A 1 85 ? -21.861 16.992 20.700 1.00 90.69 85 ALA A CA 1
ATOM 687 C C . ALA A 1 85 ? -22.354 17.787 19.475 1.00 90.69 85 ALA A C 1
ATOM 689 O O . ALA A 1 85 ? -21.731 18.764 19.060 1.00 90.69 85 ALA A O 1
ATOM 690 N N . ILE A 1 86 ? -23.513 17.421 18.909 1.00 91.50 86 ILE A N 1
ATOM 691 C CA . ILE A 1 86 ? -24.133 18.167 17.801 1.00 91.50 86 ILE A CA 1
ATOM 692 C C . ILE A 1 86 ? -24.561 19.573 18.246 1.00 91.50 86 ILE A C 1
ATOM 694 O O . ILE A 1 86 ? -24.433 20.526 17.476 1.00 91.50 86 ILE A O 1
ATOM 698 N N . GLN A 1 87 ? -25.094 19.726 19.461 1.00 90.56 87 GLN A N 1
ATOM 699 C CA . GLN A 1 87 ? -25.465 21.041 19.989 1.00 90.56 87 GLN A CA 1
ATOM 700 C C . GLN A 1 87 ? -24.244 21.923 20.244 1.00 90.56 87 GLN A C 1
ATOM 702 O O . GLN A 1 87 ? -24.292 23.114 19.946 1.00 90.56 87 GLN A O 1
ATOM 707 N N . GLU A 1 88 ? -23.160 21.354 20.759 1.00 89.56 88 GLU A N 1
ATOM 708 C CA . GLU A 1 88 ? -21.905 22.063 20.994 1.00 89.56 88 GLU A CA 1
ATOM 709 C C . GLU A 1 88 ? -21.271 22.530 19.678 1.00 89.56 88 GLU A C 1
ATOM 711 O O . GLU A 1 88 ? -20.976 23.715 19.526 1.00 89.56 88 GLU A O 1
ATOM 716 N N . ALA A 1 89 ? -21.198 21.652 18.672 1.00 85.06 89 ALA A N 1
ATOM 717 C CA . ALA A 1 89 ? -20.714 22.002 17.335 1.00 85.06 89 ALA A CA 1
ATOM 718 C C . ALA A 1 89 ? -21.542 23.120 16.673 1.00 85.06 89 ALA A C 1
ATOM 720 O O . ALA A 1 89 ? -20.994 23.953 15.959 1.00 85.06 89 ALA A O 1
ATOM 721 N N . ARG A 1 90 ? -22.857 23.168 16.929 1.00 82.00 90 ARG A N 1
ATOM 722 C CA . ARG A 1 90 ? -23.745 24.243 16.447 1.00 82.00 90 ARG A CA 1
ATOM 723 C C . ARG A 1 90 ? -23.596 25.560 17.205 1.00 82.00 90 ARG A C 1
ATOM 725 O O . ARG A 1 90 ? -23.985 26.583 16.665 1.00 82.00 90 ARG A O 1
ATOM 732 N N . ARG A 1 91 ? -23.118 25.539 18.452 1.00 79.62 91 ARG A N 1
ATOM 733 C CA . ARG A 1 91 ? -22.861 26.747 19.259 1.00 79.62 91 ARG A CA 1
ATOM 734 C C . ARG A 1 91 ? -21.483 27.345 18.992 1.00 79.62 91 ARG A C 1
ATOM 736 O O . ARG A 1 91 ? -21.292 28.532 19.217 1.00 79.62 91 ARG A O 1
ATOM 743 N N . ALA A 1 92 ? -20.534 26.515 18.567 1.00 71.12 92 ALA A N 1
ATOM 744 C CA . ALA A 1 92 ? -19.189 26.930 18.181 1.00 71.12 92 ALA A CA 1
ATOM 745 C C . ALA A 1 92 ? -19.124 27.549 16.770 1.00 71.12 92 ALA A C 1
ATOM 747 O O . ALA A 1 92 ? -18.058 28.019 16.371 1.00 71.12 92 ALA A O 1
ATOM 748 N N . HIS A 1 93 ? -20.237 27.526 16.030 1.00 52.28 93 HIS A N 1
ATOM 749 C CA . HIS A 1 93 ? -20.374 28.065 14.681 1.00 52.28 93 HIS A CA 1
ATOM 750 C C . HIS A 1 93 ? -21.246 29.318 14.669 1.00 52.28 93 HIS A C 1
ATOM 752 O O . HIS A 1 93 ? -20.939 30.202 13.838 1.00 52.28 93 HIS A O 1
#

Secondary structure (DSSP, 8-state):
--------------S-------HHHHHHHHHHHHHHT--HHHHHHHHHHHHHHHTT--HHHHHHHHHHHHHTS-HHHHHHHHHHHHHHHHH--

Radius of gyration: 26.54 Å; chains: 1; bounding box: 68×63×48 Å

Sequence (93 aa):
MISSYQVVPMRTFSGKILLRVPPEIHKELAREAFESGRSISQLCMEAILARKALKNYDPWRSVEKLWGKNRELDPAKLTTEIREAIQEARRAH

Foldseek 3Di:
DDDDPPPPPDPDDPLDDDDDDDPVVVVVLVVCCVVVVHDSSVVVVVVVVVCVVCVPDDVVVVVVVVVVVVVPDDPVVVVVVVVVVVVVVVVVD

pLDDT: mean 81.87, std 13.09, range [40.47, 97.69]